Protein AF-A8XVR7-F1 (afdb_monomer_lite)

Sequence (168 aa):
MAPLEDGVVLNTKSLCDSISREMKARKITQKVFAKKVANLSHYYLPRILRAPMPWENVSSLGRMTYIRLHNWIQLPEKERMEIVNCVLPKKKASMRLSKPKRRTMKFTEVQKKALNAIFEVTEKPPRETMQMISEHLQLEFKTVLNYFNRNRQRQLDLQRQQIQTENQ

Organism: Caenorhabditis briggsae (NCBI:txid6238)

pLDDT: mean 79.7, std 15.28, range [39.78, 93.31]

Structure (mmCIF, N/CA/C/O backbone):
data_AF-A8XVR7-F1
#
_entry.id   AF-A8XVR7-F1
#
loop_
_atom_site.group_PDB
_atom_site.id
_atom_site.type_symbol
_atom_site.label_atom_id
_atom_site.label_alt_id
_atom_site.label_comp_id
_atom_site.label_asym_id
_atom_site.label_entity_id
_atom_site.label_seq_id
_atom_site.pdbx_PDB_ins_code
_atom_site.Cartn_x
_atom_site.Cartn_y
_atom_site.Cartn_z
_atom_site.occupancy
_atom_site.B_iso_or_equiv
_atom_site.auth_seq_id
_atom_site.auth_comp_id
_atom_site.auth_asym_id
_atom_site.auth_atom_id
_atom_site.pdbx_PDB_model_num
ATOM 1 N N . MET A 1 1 ? -2.870 -17.862 17.891 1.00 42.59 1 MET A N 1
ATOM 2 C CA . MET A 1 1 ? -3.709 -17.133 16.912 1.00 42.59 1 MET A CA 1
ATOM 3 C C . MET A 1 1 ? -4.431 -18.192 16.108 1.00 42.59 1 MET A C 1
ATOM 5 O O . MET A 1 1 ? -3.755 -18.914 15.386 1.00 42.59 1 MET A O 1
ATOM 9 N N . ALA A 1 2 ? -5.735 -18.356 16.324 1.00 43.00 2 ALA A N 1
ATOM 10 C CA . ALA A 1 2 ? -6.532 -19.328 15.583 1.00 43.00 2 ALA A CA 1
ATOM 11 C C . ALA A 1 2 ? -6.527 -18.967 14.082 1.00 43.00 2 ALA A C 1
ATOM 13 O O . ALA A 1 2 ? -6.633 -17.775 13.759 1.00 43.00 2 ALA A O 1
ATOM 14 N N . PRO A 1 3 ? -6.347 -19.938 13.171 1.00 48.25 3 PRO A N 1
ATOM 15 C CA . PRO A 1 3 ? -6.635 -19.731 11.760 1.00 48.25 3 PRO A CA 1
ATOM 16 C C . PRO A 1 3 ? -8.123 -19.398 11.624 1.00 48.25 3 PRO A C 1
ATOM 18 O O . PRO A 1 3 ? -8.954 -20.023 12.275 1.00 48.25 3 PRO A O 1
ATOM 21 N N . LEU A 1 4 ? -8.451 -18.386 10.822 1.00 53.62 4 LEU A N 1
ATOM 22 C CA . LEU A 1 4 ? -9.835 -18.173 10.402 1.00 53.62 4 LEU A CA 1
ATOM 23 C C . LEU A 1 4 ? -10.268 -19.417 9.618 1.00 53.62 4 LEU A C 1
ATOM 25 O O . LEU A 1 4 ? -9.499 -19.868 8.770 1.00 53.62 4 LEU A O 1
ATOM 29 N N . GLU A 1 5 ? -11.446 -19.961 9.925 1.00 47.75 5 GLU A N 1
ATOM 30 C CA . GLU A 1 5 ? -12.007 -21.112 9.215 1.00 47.75 5 GLU A CA 1
ATOM 31 C C . GLU A 1 5 ? -12.026 -20.860 7.700 1.00 47.75 5 GLU A C 1
ATOM 33 O O . GLU A 1 5 ? -12.339 -19.753 7.237 1.00 47.75 5 GLU A O 1
ATOM 38 N N . ASP A 1 6 ? -11.652 -21.890 6.938 1.00 47.31 6 ASP A N 1
ATOM 39 C CA . ASP A 1 6 ? -11.625 -21.905 5.476 1.00 47.31 6 ASP A CA 1
ATOM 40 C C . ASP A 1 6 ? -13.046 -21.690 4.925 1.00 47.31 6 ASP A C 1
ATOM 42 O O . ASP A 1 6 ? -13.795 -22.627 4.674 1.00 47.31 6 ASP A O 1
ATOM 46 N N . GLY A 1 7 ? -13.453 -20.427 4.786 1.00 52.12 7 GLY A N 1
ATOM 47 C CA . GLY A 1 7 ? -14.798 -20.068 4.326 1.00 52.12 7 GLY A CA 1
ATOM 48 C C . GLY A 1 7 ? -15.237 -18.633 4.615 1.00 52.12 7 GLY A C 1
ATOM 49 O O . GLY A 1 7 ? -16.230 -18.178 4.050 1.00 52.12 7 GLY A O 1
ATOM 50 N N . VAL A 1 8 ? -14.509 -17.875 5.445 1.00 57.66 8 VAL A N 1
ATOM 51 C CA . VAL A 1 8 ? -14.897 -16.489 5.755 1.00 57.66 8 VAL A CA 1
ATOM 52 C C . VAL A 1 8 ? -14.673 -15.576 4.543 1.00 57.66 8 VAL A C 1
ATOM 54 O O . VAL A 1 8 ? -13.563 -15.109 4.270 1.00 57.66 8 VAL A O 1
ATOM 57 N N . VAL A 1 9 ? -15.759 -15.278 3.826 1.00 65.56 9 VAL A N 1
ATOM 58 C CA . VAL A 1 9 ? -15.823 -14.181 2.855 1.00 65.56 9 VAL A CA 1
ATOM 59 C C . VAL A 1 9 ? -15.782 -12.870 3.631 1.00 65.56 9 VAL A C 1
ATOM 61 O O . VAL A 1 9 ? -16.778 -12.391 4.170 1.00 65.56 9 VAL A O 1
ATOM 64 N N . LEU A 1 10 ? -14.593 -12.283 3.727 1.00 77.62 10 LEU A N 1
ATOM 65 C CA . LEU A 1 10 ? -14.414 -11.015 4.413 1.00 77.62 10 LEU A CA 1
ATOM 66 C C . LEU A 1 10 ? -14.865 -9.860 3.509 1.00 77.62 10 LEU A C 1
ATOM 68 O O . LEU A 1 10 ? -14.273 -9.615 2.458 1.00 77.62 10 LEU A O 1
ATOM 72 N N . ASN A 1 11 ? -15.844 -9.071 3.949 1.00 85.31 11 ASN A N 1
ATOM 73 C CA . ASN A 1 11 ? -16.155 -7.813 3.275 1.00 85.31 11 ASN A CA 1
ATOM 74 C C . ASN A 1 11 ? -15.074 -6.767 3.604 1.00 85.31 11 ASN A C 1
ATOM 76 O O . ASN A 1 11 ? -15.096 -6.105 4.644 1.00 85.31 11 ASN A O 1
ATOM 80 N N . THR A 1 12 ? -14.088 -6.633 2.713 1.00 86.44 12 THR A N 1
ATOM 81 C CA . THR A 1 12 ? -12.935 -5.743 2.918 1.00 86.44 12 THR A CA 1
ATOM 82 C C . THR A 1 12 ? -13.336 -4.273 3.023 1.00 86.44 12 THR A C 1
ATOM 84 O O . THR A 1 12 ? -12.676 -3.529 3.749 1.00 86.44 12 THR A O 1
ATOM 87 N N . LYS A 1 13 ? -14.427 -3.855 2.367 1.00 86.31 13 LYS A N 1
ATOM 88 C CA . LYS A 1 13 ? -14.942 -2.481 2.432 1.00 86.31 13 LYS A CA 1
ATOM 89 C C . LYS A 1 13 ? -15.544 -2.173 3.801 1.00 86.31 13 LYS A C 1
ATOM 91 O O . LYS A 1 13 ? -15.072 -1.252 4.464 1.00 86.31 13 LYS A O 1
ATOM 96 N N . SER A 1 14 ? -16.488 -2.992 4.272 1.00 88.25 14 SER A N 1
ATOM 97 C CA . SER A 1 14 ? -17.117 -2.769 5.584 1.00 88.25 14 SER A CA 1
ATOM 98 C C . SER A 1 14 ? -16.109 -2.871 6.735 1.00 88.25 14 SER A C 1
ATOM 100 O O . SER A 1 14 ? -16.205 -2.125 7.717 1.00 88.25 14 SER A O 1
ATOM 102 N N . LEU A 1 15 ? -15.095 -3.736 6.593 1.00 90.44 15 LEU A N 1
ATOM 103 C CA . LEU A 1 15 ? -13.988 -3.817 7.538 1.00 90.44 15 LEU A CA 1
ATOM 104 C C . LEU A 1 15 ? -13.186 -2.514 7.557 1.00 90.44 15 LEU A C 1
ATOM 106 O O . LEU A 1 15 ? -12.966 -1.954 8.628 1.00 90.44 15 LEU A O 1
ATOM 110 N N . CYS A 1 16 ? -12.748 -2.014 6.399 1.00 91.19 16 CYS A N 1
ATOM 111 C CA . CYS A 1 16 ? -11.967 -0.779 6.325 1.00 91.19 16 CYS A CA 1
ATOM 112 C C . CYS A 1 16 ? -12.734 0.440 6.856 1.00 91.19 16 CYS A C 1
ATOM 114 O O . CYS A 1 16 ? -12.138 1.270 7.551 1.00 91.19 16 CYS A O 1
ATOM 116 N N . ASP A 1 17 ? -14.042 0.513 6.617 1.00 90.06 17 ASP A N 1
ATOM 117 C CA . ASP A 1 17 ? -14.901 1.570 7.157 1.00 90.06 17 ASP A CA 1
ATOM 118 C C . ASP A 1 17 ? -15.016 1.476 8.684 1.00 90.06 17 ASP A C 1
ATOM 120 O O . ASP A 1 17 ? -14.881 2.474 9.397 1.00 90.06 17 ASP A O 1
ATOM 124 N N . SER A 1 18 ? -15.189 0.264 9.215 1.00 91.50 18 SER A N 1
ATOM 125 C CA . SER A 1 18 ? -15.262 0.018 10.660 1.00 91.50 18 SER A CA 1
ATOM 126 C C . SER A 1 18 ? -13.945 0.337 11.365 1.00 91.50 18 SER A C 1
ATOM 128 O O . SER A 1 18 ? -13.948 1.042 12.369 1.00 91.50 18 SER A O 1
ATOM 130 N N . ILE A 1 19 ? -12.810 -0.063 10.786 1.00 93.06 19 ILE A N 1
ATOM 131 C CA . ILE A 1 19 ? -11.475 0.306 11.279 1.00 93.06 19 ILE A CA 1
ATOM 132 C C . ILE A 1 19 ? -11.295 1.827 11.275 1.00 93.06 19 ILE A C 1
ATOM 134 O O . ILE A 1 19 ? -10.806 2.396 12.250 1.00 93.06 19 ILE A O 1
ATOM 138 N N . SER A 1 20 ? -11.720 2.501 10.205 1.00 92.12 20 SER A N 1
ATOM 139 C CA . SER A 1 20 ? -11.614 3.959 10.095 1.00 92.12 20 SER A CA 1
ATOM 140 C C . SER A 1 20 ? -12.454 4.681 11.152 1.00 92.12 20 SER A C 1
ATOM 142 O O . SER A 1 20 ? -11.989 5.666 11.729 1.00 92.12 20 SER A O 1
ATOM 144 N N . ARG A 1 21 ? -13.667 4.190 11.441 1.00 92.12 21 ARG A N 1
ATOM 145 C CA . ARG A 1 21 ? -14.518 4.713 12.522 1.00 92.12 21 ARG A CA 1
ATOM 146 C C . ARG A 1 21 ? -13.894 4.479 13.893 1.00 92.12 21 ARG A C 1
ATOM 148 O O . ARG A 1 21 ? -13.792 5.428 14.666 1.00 92.12 21 ARG A O 1
ATOM 155 N N . GLU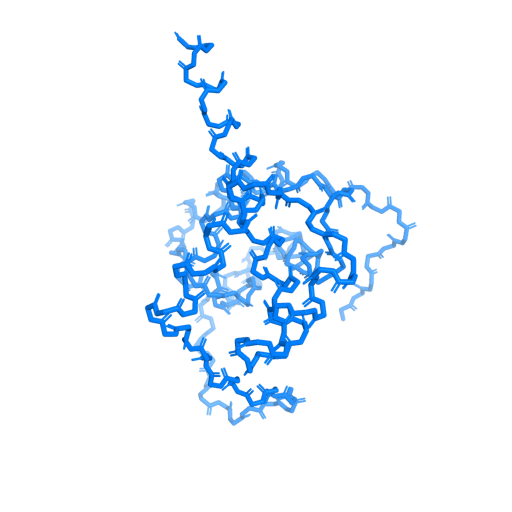 A 1 22 ? -13.403 3.272 14.159 1.00 92.00 22 GLU A N 1
ATOM 156 C CA . GLU A 1 22 ? -12.779 2.927 15.439 1.00 92.00 22 GLU A CA 1
ATOM 157 C C . GLU A 1 22 ? -11.546 3.795 15.720 1.00 92.00 22 GLU A C 1
ATOM 159 O O . GLU A 1 22 ? -11.375 4.334 16.814 1.00 92.00 22 GLU A O 1
ATOM 164 N N . MET A 1 23 ? -10.700 3.988 14.704 1.00 92.62 23 MET A N 1
ATOM 165 C CA . MET A 1 23 ? -9.521 4.843 14.810 1.00 92.62 23 MET A CA 1
ATOM 166 C C . MET A 1 23 ? -9.892 6.293 15.122 1.00 92.62 23 MET A C 1
ATOM 168 O O . MET A 1 23 ? -9.231 6.917 15.952 1.00 92.62 23 MET A O 1
ATOM 172 N N . LYS A 1 24 ? -10.945 6.829 14.489 1.00 91.56 24 LYS A N 1
ATOM 173 C CA . LYS A 1 24 ? -11.441 8.186 14.764 1.00 91.56 24 LYS A CA 1
ATOM 174 C C . LYS A 1 24 ? -11.989 8.303 16.186 1.00 91.56 24 LYS A C 1
ATOM 176 O O . LYS A 1 24 ? -11.571 9.204 16.907 1.00 91.56 24 LYS A O 1
ATOM 181 N N . ALA A 1 25 ? -12.854 7.376 16.600 1.00 91.12 25 ALA A N 1
ATOM 182 C CA . ALA A 1 25 ? -13.467 7.372 17.929 1.00 91.12 25 ALA A CA 1
ATOM 183 C C . ALA A 1 25 ? -12.414 7.352 19.049 1.00 91.12 25 ALA A C 1
ATOM 185 O O . ALA A 1 25 ? -12.527 8.066 20.041 1.00 91.12 25 ALA A O 1
ATOM 186 N N . ARG A 1 26 ? -11.336 6.588 18.847 1.00 88.69 26 ARG A N 1
ATOM 187 C CA . ARG A 1 26 ? -10.266 6.390 19.836 1.00 88.69 26 ARG A CA 1
ATOM 188 C C . ARG A 1 26 ? -9.060 7.306 19.647 1.00 88.69 26 ARG A C 1
ATOM 190 O O . ARG A 1 26 ? -8.048 7.127 20.320 1.00 88.69 26 ARG A O 1
ATOM 197 N N . LYS A 1 27 ? -9.140 8.262 18.713 1.00 90.88 27 LYS A N 1
ATOM 198 C CA . LYS A 1 27 ? -8.052 9.192 18.360 1.00 90.88 27 LYS A CA 1
ATOM 199 C C . LYS A 1 27 ? -6.732 8.473 18.019 1.00 90.88 27 LYS A C 1
ATOM 201 O O . LYS A 1 27 ? -5.639 8.976 18.278 1.00 90.88 27 LYS A O 1
ATOM 206 N N . ILE A 1 28 ? -6.821 7.290 17.409 1.00 90.94 28 ILE A N 1
ATOM 207 C CA . ILE A 1 28 ? -5.661 6.490 17.013 1.00 90.94 28 ILE A CA 1
ATOM 208 C C . ILE A 1 28 ? -5.127 7.019 15.685 1.00 90.94 28 ILE A C 1
ATOM 210 O O . ILE A 1 28 ? -5.795 6.977 14.650 1.00 90.94 28 ILE A O 1
ATOM 214 N N . THR A 1 29 ? -3.875 7.470 15.681 1.00 90.06 29 THR A N 1
ATOM 215 C CA . THR A 1 29 ? -3.245 7.944 14.445 1.00 90.06 29 THR A CA 1
ATOM 216 C C . THR A 1 29 ? -2.962 6.793 13.476 1.00 90.06 29 THR A C 1
ATOM 218 O O . THR A 1 29 ? -2.549 5.697 13.871 1.00 90.06 29 THR A O 1
ATOM 221 N N . GLN A 1 30 ? -3.079 7.062 12.172 1.00 89.00 30 GLN A N 1
ATOM 222 C CA . GLN A 1 30 ? -2.749 6.096 11.113 1.00 89.00 30 GLN A CA 1
ATOM 223 C C . GLN A 1 30 ? -1.323 5.551 11.235 1.00 89.00 30 GLN A C 1
ATOM 225 O O . GLN A 1 30 ? -1.080 4.376 10.973 1.00 89.00 30 GLN A O 1
ATOM 230 N N . LYS A 1 31 ? -0.375 6.377 11.688 1.00 86.56 31 LYS A N 1
ATOM 231 C CA . LYS A 1 31 ? 1.020 5.974 11.895 1.00 86.56 31 LYS A CA 1
ATOM 232 C C . LYS A 1 31 ? 1.164 4.925 12.997 1.00 86.56 31 LYS A C 1
ATOM 234 O O . LYS A 1 31 ? 1.923 3.971 12.816 1.00 86.56 31 LYS A O 1
ATOM 239 N N . VAL A 1 32 ? 0.471 5.105 14.121 1.00 88.75 32 VAL A N 1
ATOM 240 C CA . VAL A 1 32 ? 0.489 4.146 15.236 1.00 88.75 32 VAL A CA 1
ATOM 241 C C . VAL A 1 32 ? -0.208 2.861 14.809 1.00 88.75 32 VAL A C 1
ATOM 243 O O . VAL A 1 32 ? 0.391 1.789 14.891 1.00 88.75 32 VAL A O 1
ATOM 246 N N . PHE A 1 33 ? -1.409 2.976 14.246 1.00 90.38 33 PHE A N 1
ATOM 247 C CA . PHE A 1 33 ? -2.201 1.828 13.821 1.00 90.38 33 PHE A CA 1
ATOM 248 C C . PHE A 1 33 ? -1.494 0.979 12.752 1.00 90.38 33 PHE A C 1
ATOM 250 O O . PHE A 1 33 ? -1.404 -0.245 12.875 1.00 90.38 33 PHE A O 1
ATOM 257 N N . ALA A 1 34 ? -0.894 1.623 11.742 1.00 88.69 34 ALA A N 1
ATOM 258 C CA . ALA A 1 34 ? -0.149 0.937 10.688 1.00 88.69 34 ALA A CA 1
ATOM 259 C C . ALA A 1 34 ? 0.997 0.098 11.257 1.00 88.69 34 ALA A C 1
ATOM 261 O O . ALA A 1 34 ? 1.199 -1.036 10.832 1.00 88.69 34 ALA A O 1
ATOM 262 N N . LYS A 1 35 ? 1.735 0.634 12.233 1.00 86.31 35 LYS A N 1
ATOM 263 C CA . LYS A 1 35 ? 2.892 -0.049 12.820 1.00 86.31 35 LYS A CA 1
ATOM 264 C C . LYS A 1 35 ? 2.494 -1.142 13.807 1.00 86.31 35 LYS A C 1
ATOM 266 O O . LYS A 1 35 ? 3.097 -2.208 13.783 1.00 86.31 35 LYS A O 1
ATOM 271 N N . LYS A 1 36 ? 1.532 -0.858 14.687 1.00 84.50 36 LYS A N 1
ATOM 272 C CA . LYS A 1 36 ? 1.203 -1.709 15.839 1.00 84.50 36 LYS A CA 1
ATOM 273 C C . LYS A 1 36 ? 0.224 -2.826 15.498 1.00 84.50 36 LYS A C 1
ATOM 275 O O . LYS A 1 36 ? 0.378 -3.923 16.014 1.00 84.50 36 LYS A O 1
ATOM 280 N N . VAL A 1 37 ? -0.727 -2.565 14.600 1.00 86.00 37 VAL A N 1
ATOM 281 C CA . VAL A 1 37 ? -1.818 -3.499 14.284 1.00 86.00 37 VAL A CA 1
ATOM 282 C C . VAL A 1 37 ? -1.624 -4.120 12.903 1.00 86.00 37 VAL A C 1
ATOM 284 O O . VAL A 1 37 ? -1.463 -5.331 12.763 1.00 86.00 37 VAL A O 1
ATOM 287 N N . ALA A 1 38 ? -1.569 -3.289 11.859 1.00 84.44 38 ALA A N 1
ATOM 288 C CA . ALA A 1 38 ? -1.507 -3.790 10.484 1.00 84.44 38 ALA A CA 1
ATOM 289 C C . ALA A 1 38 ? -0.116 -4.347 10.109 1.00 84.44 38 ALA A C 1
ATOM 291 O O . ALA A 1 38 ? 0.010 -5.173 9.197 1.00 84.44 38 ALA A O 1
ATOM 292 N N . ASN A 1 39 ? 0.928 -3.917 10.831 1.00 83.62 39 ASN A N 1
ATOM 293 C CA . ASN A 1 39 ? 2.340 -4.159 10.530 1.00 83.62 39 ASN A CA 1
ATOM 294 C C . ASN A 1 39 ? 2.677 -3.784 9.072 1.00 83.62 39 ASN A C 1
ATOM 296 O O . ASN A 1 39 ? 3.170 -4.583 8.273 1.00 83.62 39 ASN A O 1
ATOM 300 N N . LEU A 1 40 ? 2.353 -2.536 8.741 1.00 82.94 40 LEU A N 1
ATOM 301 C CA . LEU A 1 40 ? 2.535 -1.893 7.450 1.00 82.94 40 LEU A CA 1
ATOM 302 C C . LEU A 1 40 ? 3.376 -0.623 7.585 1.00 82.94 40 LEU A C 1
ATOM 304 O O . LEU A 1 40 ? 3.504 -0.026 8.656 1.00 82.94 40 LEU A O 1
ATOM 308 N N . SER A 1 41 ? 3.888 -0.151 6.449 1.00 80.44 41 SER A N 1
ATOM 309 C CA . SER A 1 41 ? 4.341 1.234 6.357 1.00 80.44 41 SER A CA 1
ATOM 310 C C . SER A 1 41 ? 3.147 2.176 6.517 1.00 80.44 41 SER A C 1
ATOM 312 O O . SER A 1 41 ? 2.096 1.958 5.913 1.00 80.44 41 SER A O 1
ATOM 314 N N . HIS A 1 42 ? 3.325 3.252 7.282 1.00 77.69 42 HIS A N 1
ATOM 315 C CA . HIS A 1 42 ? 2.291 4.268 7.493 1.00 77.69 42 HIS A CA 1
ATOM 316 C C . HIS A 1 42 ? 1.780 4.921 6.197 1.00 77.69 42 HIS A C 1
ATOM 318 O O . HIS A 1 42 ? 0.663 5.414 6.191 1.00 77.69 42 HIS A O 1
ATOM 324 N N . TYR A 1 43 ? 2.541 4.865 5.098 1.00 79.56 43 TYR A N 1
ATOM 325 C CA . TYR A 1 43 ? 2.096 5.327 3.776 1.00 79.56 43 TYR A CA 1
ATOM 326 C C . TYR A 1 43 ? 1.120 4.371 3.077 1.00 79.56 43 TYR A C 1
ATOM 328 O O . TYR A 1 43 ? 0.397 4.776 2.175 1.00 79.56 43 TYR A O 1
ATOM 336 N N . TYR A 1 44 ? 1.117 3.088 3.447 1.00 83.00 44 TYR A N 1
ATOM 337 C CA . TYR A 1 44 ? 0.338 2.068 2.744 1.00 83.00 44 TYR A CA 1
ATOM 338 C C . TYR A 1 44 ? -1.052 1.863 3.355 1.00 83.00 44 TYR A C 1
ATOM 340 O O . TYR A 1 44 ? -2.011 1.616 2.628 1.00 83.00 44 TYR A O 1
ATOM 348 N N . LEU A 1 45 ? -1.181 2.033 4.675 1.00 86.50 45 LEU A N 1
ATOM 349 C CA . LEU A 1 45 ? -2.464 1.921 5.372 1.00 86.50 45 LEU A CA 1
ATOM 350 C C . LEU A 1 45 ? -3.552 2.865 4.807 1.00 86.50 45 LEU A C 1
ATOM 352 O O . LEU A 1 45 ? -4.645 2.372 4.545 1.00 86.50 45 LEU A O 1
ATOM 356 N N . PRO A 1 46 ? -3.299 4.164 4.545 1.00 85.00 46 PRO A N 1
ATOM 357 C CA . PRO A 1 46 ? -4.331 5.070 4.035 1.00 85.00 46 PRO A CA 1
ATOM 358 C C . PRO A 1 46 ? -4.836 4.647 2.653 1.00 85.00 46 PRO A C 1
ATOM 360 O O . PRO A 1 46 ? -6.024 4.755 2.369 1.00 85.00 46 PRO A O 1
ATOM 363 N N . ARG A 1 47 ? -3.944 4.104 1.810 1.00 85.62 47 ARG A N 1
ATOM 364 C CA . ARG A 1 47 ? -4.306 3.575 0.489 1.00 85.62 47 ARG A CA 1
ATOM 365 C C . ARG A 1 47 ? -5.252 2.382 0.612 1.00 85.62 47 ARG A C 1
ATOM 367 O O . ARG A 1 47 ? -6.245 2.336 -0.103 1.00 85.62 47 ARG A O 1
ATOM 374 N N . ILE A 1 48 ? -4.955 1.452 1.520 1.00 87.94 48 ILE A N 1
ATOM 375 C CA . ILE A 1 48 ? -5.799 0.273 1.763 1.00 87.94 48 ILE A CA 1
ATOM 376 C C . ILE A 1 48 ? -7.163 0.671 2.328 1.00 87.94 48 ILE A C 1
ATOM 378 O O . ILE A 1 48 ? -8.1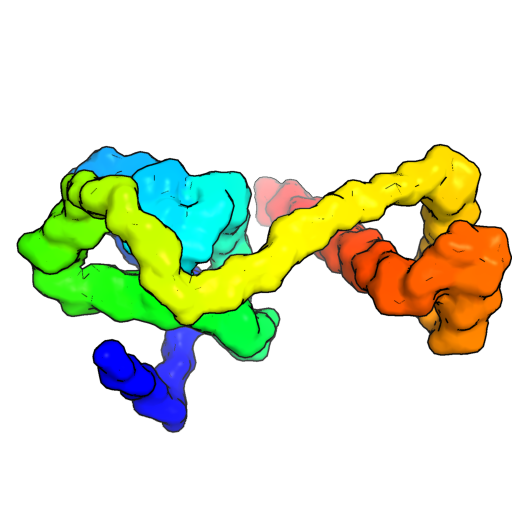67 0.116 1.902 1.00 87.94 48 ILE A O 1
ATOM 382 N N . LEU A 1 49 ? -7.201 1.618 3.272 1.00 86.56 49 LEU A N 1
ATOM 383 C CA . LEU A 1 49 ? -8.452 2.043 3.902 1.00 86.56 49 LEU A CA 1
ATOM 384 C C . LEU A 1 49 ? -9.346 2.848 2.947 1.00 86.56 49 LEU A C 1
ATOM 386 O O . LEU A 1 49 ? -10.558 2.701 3.007 1.00 86.56 49 LEU A O 1
ATOM 390 N N . ARG A 1 50 ? -8.768 3.671 2.057 1.00 84.62 50 ARG A N 1
ATOM 391 C CA . ARG A 1 50 ? -9.534 4.479 1.089 1.00 84.62 50 ARG A CA 1
ATOM 392 C C . ARG A 1 50 ? -10.083 3.652 -0.073 1.00 84.62 50 ARG A C 1
ATOM 394 O O . ARG A 1 50 ? -11.178 3.916 -0.547 1.00 84.62 50 ARG A O 1
ATOM 401 N N . ALA A 1 51 ? -9.295 2.700 -0.564 1.00 82.19 51 ALA A N 1
ATOM 402 C CA . ALA A 1 51 ? -9.644 1.879 -1.717 1.00 82.19 51 ALA A CA 1
ATOM 403 C C . ALA A 1 51 ? -9.309 0.408 -1.427 1.00 82.19 51 ALA A C 1
ATOM 405 O O . ALA A 1 51 ? -8.297 -0.107 -1.920 1.00 82.19 51 ALA A O 1
ATOM 406 N N . PRO A 1 52 ? -10.112 -0.267 -0.585 1.00 85.56 52 PRO A N 1
ATOM 407 C CA . PRO A 1 52 ? -9.875 -1.660 -0.257 1.00 85.56 52 PRO A CA 1
ATOM 408 C C . PRO A 1 52 ? -10.106 -2.547 -1.480 1.00 85.56 52 PRO A C 1
ATOM 410 O O . PRO A 1 52 ? -11.119 -2.442 -2.167 1.00 85.56 52 PRO A O 1
ATOM 413 N N . MET A 1 53 ? -9.162 -3.450 -1.740 1.00 82.25 53 MET A N 1
ATOM 414 C CA . MET A 1 53 ? -9.322 -4.476 -2.768 1.00 82.25 53 MET A CA 1
ATOM 415 C C . MET A 1 53 ? -10.381 -5.494 -2.310 1.00 82.25 53 MET A C 1
ATOM 417 O O . MET A 1 53 ? -10.321 -5.920 -1.150 1.00 82.25 53 MET A O 1
ATOM 421 N N . PRO A 1 54 ? -11.327 -5.915 -3.172 1.00 82.00 54 PRO A N 1
ATOM 422 C CA . PRO A 1 54 ? -12.264 -6.994 -2.852 1.00 82.00 54 PRO A CA 1
ATOM 423 C C . PRO A 1 54 ? -11.508 -8.267 -2.477 1.00 82.00 54 PRO A C 1
ATOM 425 O O . PRO A 1 54 ? -10.518 -8.585 -3.136 1.00 82.00 54 PRO A O 1
ATOM 428 N N . TRP A 1 55 ? -11.962 -8.981 -1.441 1.00 82.44 55 TRP A N 1
ATOM 429 C CA . TRP A 1 55 ? -11.275 -10.145 -0.853 1.00 82.44 55 TRP A CA 1
ATOM 430 C C . TRP A 1 55 ? -10.817 -11.193 -1.877 1.00 82.44 55 TRP A C 1
ATOM 432 O O . TRP A 1 55 ? -9.694 -11.703 -1.798 1.00 82.44 55 TRP A O 1
ATOM 442 N N . GLU A 1 56 ? -11.656 -11.447 -2.877 1.00 80.12 56 GLU A N 1
ATOM 443 C CA . GLU A 1 56 ? -11.409 -12.371 -3.988 1.00 80.12 56 GLU A CA 1
ATOM 444 C C . GLU A 1 56 ? -10.149 -11.998 -4.780 1.00 80.12 56 GLU A C 1
ATOM 446 O O . GLU A 1 56 ? -9.333 -12.859 -5.105 1.00 80.12 56 GLU A O 1
ATOM 451 N N . ASN A 1 57 ? -9.919 -10.697 -4.969 1.00 80.94 57 ASN A N 1
ATOM 452 C CA . ASN A 1 57 ? -8.811 -10.141 -5.745 1.00 80.94 57 ASN A CA 1
ATOM 453 C C . ASN A 1 57 ? -7.589 -9.778 -4.883 1.00 80.94 57 ASN A C 1
ATOM 455 O O . ASN A 1 57 ? -6.605 -9.222 -5.384 1.00 80.94 57 ASN A O 1
ATOM 459 N N . VAL A 1 58 ? -7.623 -10.060 -3.576 1.00 82.50 58 VAL A N 1
ATOM 460 C CA . VAL A 1 58 ? -6.477 -9.828 -2.693 1.00 82.50 58 VAL A CA 1
ATOM 461 C C . VAL A 1 58 ? -5.486 -10.985 -2.817 1.00 82.50 58 VAL A C 1
ATOM 463 O O . VAL A 1 58 ? -5.813 -12.138 -2.550 1.00 82.50 58 VAL A O 1
ATOM 466 N N . SER A 1 59 ? -4.228 -10.669 -3.142 1.00 80.25 59 SER A N 1
ATOM 467 C CA . SER A 1 59 ? -3.129 -11.649 -3.098 1.00 80.25 59 SER A CA 1
ATOM 468 C C . SER A 1 59 ? -2.994 -12.309 -1.717 1.00 80.25 59 SER A C 1
ATOM 470 O O . SER A 1 59 ? -3.248 -11.667 -0.697 1.00 80.25 59 SER A O 1
ATOM 472 N N . SER A 1 60 ? -2.485 -13.543 -1.642 1.00 73.94 60 SER A N 1
ATOM 473 C CA . SER A 1 60 ? -2.295 -14.261 -0.367 1.00 73.94 60 SER A CA 1
ATOM 474 C C . SER A 1 60 ? -1.485 -13.461 0.667 1.00 73.94 60 SER A C 1
ATOM 476 O O . SER A 1 60 ? -1.785 -13.488 1.858 1.00 73.94 60 SER A O 1
ATOM 478 N N . LEU A 1 61 ? -0.500 -12.672 0.216 1.00 69.81 61 LEU A N 1
ATOM 479 C CA . LEU A 1 61 ? 0.267 -11.773 1.085 1.00 69.81 61 LEU A CA 1
ATOM 480 C C . LEU A 1 61 ? -0.566 -10.578 1.582 1.00 69.81 61 LEU A C 1
ATOM 482 O O . LEU A 1 61 ? -0.419 -10.165 2.731 1.00 69.81 61 LEU A O 1
ATOM 486 N N . GLY A 1 62 ? -1.439 -10.028 0.736 1.00 79.38 62 GLY A N 1
ATOM 487 C CA . GLY A 1 62 ? -2.349 -8.939 1.098 1.00 79.38 62 GLY A CA 1
ATOM 488 C C . GLY A 1 62 ? -3.462 -9.379 2.052 1.00 79.38 62 GLY A C 1
ATOM 489 O O . GLY A 1 62 ? -3.848 -8.607 2.929 1.00 79.38 62 GLY A O 1
ATOM 490 N N . ARG A 1 63 ? -3.929 -10.633 1.953 1.00 84.50 63 ARG A N 1
ATOM 491 C CA . ARG A 1 63 ? -4.967 -11.189 2.841 1.00 84.50 63 ARG A CA 1
ATOM 492 C C . ARG A 1 63 ? -4.543 -11.124 4.303 1.00 84.50 63 ARG A C 1
ATOM 494 O O . ARG A 1 63 ? -5.332 -10.718 5.147 1.00 84.50 63 ARG A O 1
ATOM 501 N N . MET A 1 64 ? -3.266 -11.385 4.590 1.00 82.88 64 MET A N 1
ATOM 502 C CA . MET A 1 64 ? -2.693 -11.281 5.938 1.00 82.88 64 MET A CA 1
ATOM 503 C C . MET A 1 64 ? -2.926 -9.909 6.591 1.00 82.88 64 MET A C 1
ATOM 505 O O . MET A 1 64 ? -3.115 -9.824 7.803 1.00 82.88 64 MET A O 1
ATOM 509 N N . THR A 1 65 ? -2.917 -8.822 5.813 1.00 86.75 65 THR A N 1
ATOM 510 C CA . THR A 1 65 ? -3.225 -7.485 6.333 1.00 86.75 65 THR A CA 1
ATOM 511 C C . THR A 1 65 ? -4.673 -7.403 6.790 1.00 86.75 65 THR A C 1
ATOM 513 O O . THR A 1 65 ? -4.922 -7.024 7.929 1.00 86.75 65 THR A O 1
ATOM 516 N N . TYR A 1 66 ? -5.617 -7.783 5.933 1.00 88.31 66 TYR A N 1
ATOM 517 C CA . TYR A 1 66 ? -7.042 -7.742 6.252 1.00 88.31 66 TYR A CA 1
ATOM 518 C C . TYR A 1 66 ? -7.410 -8.683 7.403 1.00 88.31 66 TYR A C 1
ATOM 520 O O . TYR A 1 66 ? -8.188 -8.296 8.266 1.00 88.31 66 TYR A O 1
ATOM 528 N N . ILE A 1 67 ? -6.775 -9.853 7.493 1.00 86.56 67 ILE A N 1
ATOM 529 C CA . ILE A 1 67 ? -6.928 -10.778 8.625 1.00 86.56 67 ILE A CA 1
ATOM 530 C C . ILE A 1 67 ? -6.512 -10.109 9.939 1.00 86.56 67 ILE A C 1
ATOM 532 O O . ILE A 1 67 ? -7.229 -10.193 10.928 1.00 86.56 67 ILE A O 1
ATOM 536 N N . ARG A 1 68 ? -5.381 -9.391 9.968 1.00 87.62 68 ARG A N 1
ATOM 537 C CA . ARG A 1 68 ? -4.962 -8.654 11.176 1.00 87.62 68 ARG A CA 1
ATOM 538 C C . ARG A 1 68 ? -5.949 -7.560 11.558 1.00 87.62 68 ARG A C 1
ATOM 540 O O . ARG A 1 68 ? -6.212 -7.386 12.742 1.00 87.62 68 ARG A O 1
ATOM 547 N N . LEU A 1 69 ? -6.469 -6.830 10.571 1.00 90.81 69 LEU A N 1
ATOM 548 C CA . LEU A 1 69 ? -7.483 -5.800 10.798 1.00 90.81 69 LEU A CA 1
ATOM 549 C C . LEU A 1 69 ? -8.762 -6.410 11.379 1.00 90.81 69 LEU A C 1
ATOM 551 O O . LEU A 1 69 ? -9.263 -5.917 12.385 1.00 90.81 69 LEU A O 1
ATOM 555 N N . HIS A 1 70 ? -9.240 -7.500 10.777 1.00 89.75 70 HIS A N 1
ATOM 556 C CA . HIS A 1 70 ? -10.412 -8.235 11.234 1.00 89.75 70 HIS A CA 1
ATOM 557 C C . HIS A 1 70 ? -10.218 -8.745 12.662 1.00 89.75 70 HIS A C 1
ATOM 559 O O . HIS A 1 70 ? -11.017 -8.453 13.539 1.00 89.75 70 HIS A O 1
ATOM 565 N N . ASN A 1 71 ? -9.107 -9.422 12.934 1.00 88.69 71 ASN A N 1
ATOM 566 C CA . ASN A 1 71 ? -8.853 -9.955 14.266 1.00 88.69 71 ASN A CA 1
ATOM 567 C C . ASN A 1 71 ? -8.763 -8.838 15.305 1.00 88.69 71 ASN A C 1
ATOM 569 O O . ASN A 1 71 ? -9.325 -8.977 16.379 1.00 88.69 71 ASN A O 1
ATOM 573 N N . TRP A 1 72 ? -8.106 -7.718 14.985 1.00 90.56 72 TRP A N 1
ATOM 574 C CA . TRP A 1 72 ? -7.991 -6.602 15.919 1.00 90.56 72 TRP A CA 1
ATOM 575 C C . TRP A 1 72 ? -9.340 -5.961 16.242 1.00 90.56 72 TRP A C 1
ATOM 577 O O . TRP A 1 72 ? -9.570 -5.659 17.405 1.00 90.56 72 TRP A O 1
ATOM 587 N N . ILE A 1 73 ? -10.233 -5.755 15.265 1.00 90.62 73 ILE A N 1
ATOM 588 C CA . ILE A 1 73 ? -11.530 -5.116 15.547 1.00 90.62 73 ILE A CA 1
ATOM 589 C C . ILE A 1 73 ? -12.443 -6.003 16.407 1.00 90.62 73 ILE A C 1
ATOM 591 O O . ILE A 1 73 ? -13.235 -5.460 17.169 1.00 90.62 73 ILE A O 1
ATOM 595 N N . GLN A 1 74 ? -12.279 -7.328 16.328 1.00 87.69 74 GLN A N 1
ATOM 596 C CA . GLN A 1 74 ? -13.016 -8.312 17.131 1.00 87.69 74 GLN A CA 1
ATOM 597 C C . GLN A 1 74 ? -12.508 -8.433 18.578 1.00 87.69 74 GLN A C 1
ATOM 599 O O . GLN A 1 74 ? -13.172 -9.048 19.407 1.00 87.69 74 GLN A O 1
ATOM 604 N N . LEU A 1 75 ? -11.335 -7.875 18.905 1.00 86.38 75 LEU A N 1
ATOM 605 C CA . LEU A 1 75 ? -10.815 -7.926 20.271 1.00 86.38 75 LEU A CA 1
ATOM 606 C C . LEU A 1 75 ? -11.625 -7.024 21.218 1.00 86.38 75 LEU A C 1
ATOM 608 O O . LEU A 1 75 ? -12.069 -5.940 20.813 1.00 86.38 75 LEU A O 1
ATOM 612 N N . PRO A 1 76 ? -11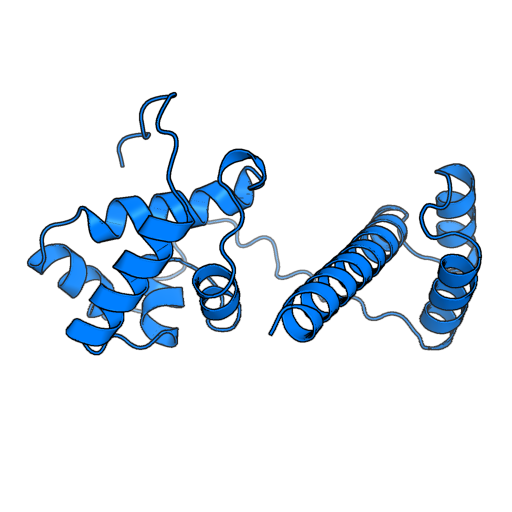.727 -7.395 22.509 1.00 89.25 76 PRO A N 1
ATOM 613 C CA . PRO A 1 76 ? -12.253 -6.511 23.539 1.00 89.25 76 PRO A CA 1
ATOM 614 C C . PRO A 1 76 ? -11.531 -5.163 23.542 1.00 89.25 76 PRO A C 1
ATOM 616 O O . PRO A 1 76 ? -10.331 -5.065 23.275 1.00 89.25 76 PRO A O 1
ATOM 619 N N . GLU A 1 77 ? -12.257 -4.099 23.878 1.00 87.69 77 GLU A N 1
ATOM 620 C CA . GLU A 1 77 ? -11.727 -2.732 23.892 1.00 87.69 77 GLU A CA 1
ATOM 621 C C . GLU A 1 77 ? -10.403 -2.599 24.655 1.00 87.69 77 GLU A C 1
ATOM 623 O O . GLU A 1 77 ? -9.462 -1.984 24.149 1.00 87.69 77 GLU A O 1
ATOM 628 N N . LYS A 1 78 ? -10.314 -3.223 25.833 1.00 85.31 78 LYS A N 1
ATOM 629 C CA . LYS A 1 78 ? -9.109 -3.208 26.663 1.00 85.31 78 LYS A CA 1
ATOM 630 C C . LYS A 1 78 ? -7.892 -3.744 25.901 1.00 85.31 78 LYS A C 1
ATOM 632 O O . LYS A 1 78 ? -6.878 -3.057 25.814 1.00 85.31 78 LYS A O 1
ATOM 637 N N . GLU A 1 79 ? -8.020 -4.907 25.267 1.00 85.88 79 GLU A N 1
ATOM 638 C CA . GLU A 1 79 ? -6.944 -5.536 24.492 1.00 85.88 79 GLU A CA 1
ATOM 639 C C . GLU A 1 79 ? -6.571 -4.719 23.247 1.00 85.88 79 GLU A C 1
ATOM 641 O O . GLU A 1 79 ? -5.391 -4.554 22.923 1.00 85.88 79 GLU A O 1
ATOM 646 N N . ARG A 1 80 ? -7.565 -4.134 22.562 1.00 88.00 80 ARG A N 1
ATOM 647 C CA . ARG A 1 80 ? -7.317 -3.244 21.416 1.00 88.00 80 ARG A CA 1
ATOM 648 C C . ARG A 1 80 ? -6.446 -2.060 21.813 1.00 88.00 80 ARG A C 1
ATOM 650 O O . ARG A 1 80 ? -5.481 -1.749 21.105 1.00 88.00 80 ARG A O 1
ATOM 657 N N . MET A 1 81 ? -6.775 -1.423 22.936 1.00 88.75 81 MET A N 1
ATOM 658 C CA . MET A 1 81 ? -6.034 -0.276 23.454 1.00 88.75 81 MET A CA 1
ATOM 659 C C . MET A 1 81 ? -4.664 -0.670 23.995 1.00 88.75 81 MET A C 1
ATOM 661 O O . MET A 1 81 ? -3.709 0.069 23.765 1.00 88.75 81 MET A O 1
ATOM 665 N N . GLU A 1 82 ? -4.522 -1.840 24.618 1.00 86.12 82 GLU A N 1
ATOM 666 C CA . GLU A 1 82 ? -3.218 -2.368 25.027 1.00 86.12 82 GLU A CA 1
ATOM 667 C C . GLU A 1 82 ? -2.278 -2.530 23.827 1.00 86.12 82 GLU A C 1
ATOM 669 O O . GLU A 1 82 ? -1.143 -2.067 23.883 1.00 86.12 82 GLU A O 1
ATOM 674 N N . ILE A 1 83 ? -2.739 -3.079 22.698 1.00 85.00 83 ILE A N 1
ATOM 675 C CA . ILE A 1 83 ? -1.909 -3.238 21.487 1.00 85.00 83 ILE A CA 1
ATOM 676 C C . ILE A 1 83 ? -1.462 -1.883 20.916 1.00 85.00 83 ILE A C 1
ATOM 678 O O . ILE A 1 83 ? -0.308 -1.717 20.504 1.00 85.00 83 ILE A O 1
ATOM 682 N N . VAL A 1 84 ? -2.373 -0.908 20.874 1.00 86.50 84 VAL A N 1
ATOM 683 C CA . VAL A 1 84 ? -2.113 0.434 20.328 1.00 86.50 84 VAL A CA 1
ATOM 684 C C . VAL A 1 84 ? -1.163 1.224 21.227 1.00 86.50 84 VAL A C 1
ATOM 686 O O . VAL A 1 84 ? -0.218 1.842 20.726 1.00 86.50 84 VAL A O 1
ATOM 689 N N . ASN A 1 85 ? -1.392 1.170 22.540 1.00 84.56 85 ASN A N 1
ATOM 690 C CA . ASN A 1 85 ? -0.636 1.904 23.550 1.00 84.56 85 ASN A CA 1
ATOM 691 C C . ASN A 1 85 ? 0.641 1.185 23.978 1.00 84.56 85 ASN A C 1
ATOM 693 O O . ASN A 1 85 ? 1.488 1.803 24.621 1.00 84.56 85 ASN A O 1
ATOM 697 N N . CYS A 1 86 ? 0.808 -0.093 23.619 1.00 76.31 86 CYS A N 1
ATOM 698 C CA . CYS A 1 86 ? 1.991 -0.862 23.964 1.00 76.31 86 CYS A CA 1
ATOM 699 C C . CYS A 1 86 ? 3.235 -0.118 23.477 1.00 76.31 86 CYS A C 1
ATOM 701 O O . CYS A 1 86 ? 3.559 -0.080 22.279 1.00 76.31 86 CYS A O 1
ATOM 703 N N . VAL A 1 87 ? 3.982 0.441 24.425 1.00 60.88 87 VAL A N 1
ATOM 704 C CA . VAL A 1 87 ? 5.365 0.833 24.214 1.00 60.88 87 VAL A CA 1
ATOM 705 C C . VAL A 1 87 ? 6.123 -0.475 24.126 1.00 60.88 87 VAL A C 1
ATOM 707 O O . VAL A 1 87 ? 6.566 -1.018 25.130 1.00 60.88 87 VAL A O 1
ATOM 710 N N . LEU A 1 88 ? 6.201 -1.035 22.915 1.00 51.28 88 LEU A N 1
ATOM 711 C CA . LEU A 1 88 ? 7.083 -2.164 22.666 1.00 51.28 88 LEU A CA 1
ATOM 712 C C . LEU A 1 88 ? 8.451 -1.737 23.212 1.00 51.28 88 LEU A C 1
ATOM 714 O O . LEU A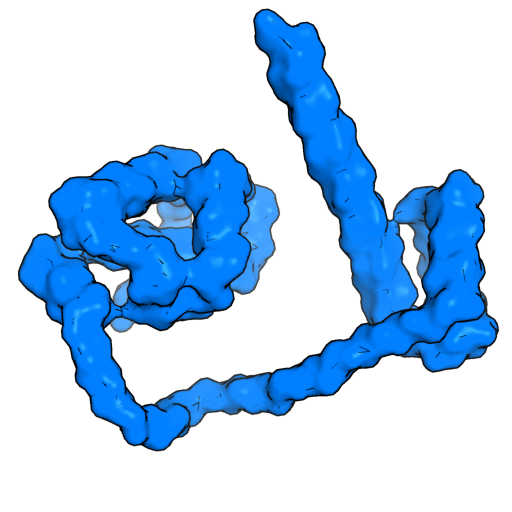 1 88 ? 9.002 -0.759 22.684 1.00 51.28 88 LEU A O 1
ATOM 718 N N . PRO A 1 89 ? 9.005 -2.411 24.241 1.00 47.00 89 PRO A N 1
ATOM 719 C CA . PRO A 1 89 ? 10.411 -2.232 24.544 1.00 47.00 89 PRO A CA 1
ATOM 720 C C . PRO A 1 89 ? 11.163 -2.454 23.233 1.00 47.00 89 PRO A C 1
ATOM 722 O O . PRO A 1 89 ? 10.699 -3.215 22.375 1.00 47.00 89 PRO A O 1
ATOM 725 N N . LYS A 1 90 ? 12.305 -1.791 23.043 1.00 47.12 90 LYS A N 1
ATOM 726 C CA . LYS A 1 90 ? 13.229 -2.089 21.938 1.00 47.12 90 LYS A CA 1
ATOM 727 C C . LYS A 1 90 ? 13.772 -3.523 22.113 1.00 47.12 90 LYS A C 1
ATOM 729 O O . LYS A 1 90 ? 14.960 -3.723 22.326 1.00 47.12 90 LYS A O 1
ATOM 734 N N . LYS A 1 91 ? 12.915 -4.546 22.111 1.00 39.78 91 LYS A N 1
ATOM 735 C CA . LYS A 1 91 ? 13.294 -5.946 22.180 1.00 39.78 91 LYS A CA 1
ATOM 736 C C . LYS A 1 91 ? 13.858 -6.290 20.816 1.00 39.78 91 LYS A C 1
ATOM 738 O O . LYS A 1 91 ? 13.186 -6.145 19.792 1.00 39.78 91 LYS A O 1
ATOM 743 N N . LYS A 1 92 ? 15.135 -6.676 20.857 1.00 40.56 92 LYS A N 1
ATOM 744 C CA . LYS A 1 92 ? 15.912 -7.282 19.779 1.00 40.56 92 LYS A CA 1
ATOM 745 C C . LYS A 1 92 ? 14.988 -8.155 18.938 1.00 40.56 92 LYS A C 1
ATOM 747 O O . LYS A 1 92 ? 14.247 -8.961 19.496 1.00 40.56 92 LYS A O 1
ATOM 752 N N . ALA A 1 93 ? 15.004 -7.908 17.631 1.00 41.66 93 ALA A N 1
ATOM 753 C CA . ALA A 1 93 ? 14.199 -8.576 16.624 1.00 41.66 93 ALA A CA 1
ATOM 754 C C . ALA A 1 93 ? 13.963 -10.052 16.980 1.00 41.66 93 ALA A C 1
ATOM 756 O O . ALA A 1 93 ? 14.850 -10.885 16.827 1.00 41.66 93 ALA A O 1
ATOM 757 N N . SER A 1 94 ? 12.763 -10.370 17.474 1.00 41.91 94 SER A N 1
ATOM 758 C CA . SER A 1 94 ? 12.295 -11.751 17.493 1.00 41.91 94 SER A CA 1
ATOM 759 C C . SER A 1 94 ? 12.388 -12.257 16.054 1.00 41.91 94 SER A C 1
ATOM 761 O O . SER A 1 94 ? 11.979 -11.528 15.145 1.00 41.91 94 SER A O 1
ATOM 763 N N . MET A 1 95 ? 13.006 -13.428 15.872 1.00 44.00 95 MET A N 1
ATOM 764 C CA . MET A 1 95 ? 13.447 -14.061 14.621 1.00 44.00 95 MET A CA 1
ATOM 765 C C . MET A 1 95 ? 12.374 -14.137 13.526 1.00 44.00 95 MET A C 1
ATOM 767 O O . MET A 1 95 ? 11.921 -15.199 13.109 1.00 44.00 95 MET A O 1
ATOM 771 N N . ARG A 1 96 ? 12.004 -13.000 12.960 1.00 42.16 96 ARG A N 1
ATOM 772 C CA . ARG A 1 96 ? 11.624 -12.942 11.564 1.00 42.16 96 ARG A CA 1
ATOM 773 C C . ARG A 1 96 ? 12.927 -12.690 10.856 1.00 42.16 96 ARG A C 1
ATOM 775 O O . ARG A 1 96 ? 13.542 -11.657 11.107 1.00 42.16 96 ARG A O 1
ATOM 782 N N . LEU A 1 97 ? 13.342 -13.618 9.995 1.00 44.09 97 LEU A N 1
ATOM 783 C CA . LEU A 1 97 ? 14.300 -13.313 8.944 1.00 44.09 97 LEU A CA 1
ATOM 784 C C . LEU A 1 97 ? 13.769 -12.066 8.231 1.00 44.09 97 LEU A C 1
ATOM 786 O O . LEU A 1 97 ? 12.921 -12.150 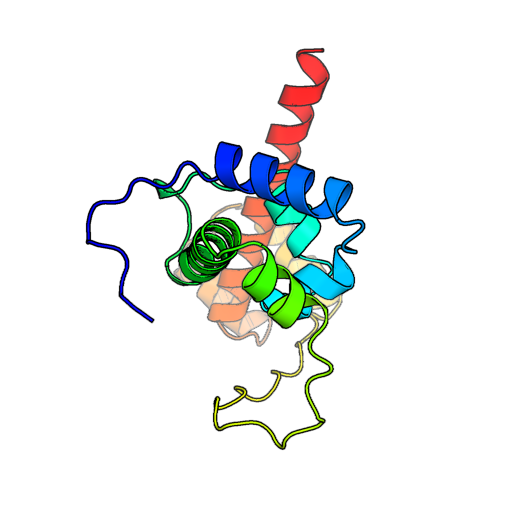7.339 1.00 44.09 97 LEU A O 1
ATOM 790 N N . SER A 1 98 ? 14.207 -10.885 8.668 1.00 45.06 98 SER A N 1
ATOM 791 C CA . SER A 1 98 ? 14.087 -9.670 7.898 1.00 45.06 98 SER A CA 1
ATOM 792 C C . SER A 1 98 ? 14.929 -9.967 6.684 1.00 45.06 98 SER A C 1
ATOM 794 O O . SER A 1 98 ? 16.150 -9.828 6.736 1.00 45.06 98 SER A O 1
ATOM 796 N N . LYS A 1 99 ? 14.283 -10.474 5.624 1.00 49.19 99 LYS A N 1
ATOM 797 C CA . LYS A 1 99 ? 14.898 -10.572 4.307 1.00 49.19 99 LYS A CA 1
ATOM 798 C C . LYS A 1 99 ? 15.635 -9.247 4.134 1.00 49.19 99 LYS A C 1
ATOM 800 O O . LYS A 1 99 ? 14.974 -8.211 4.298 1.00 49.19 99 LYS A O 1
ATOM 805 N N . PRO A 1 100 ? 16.967 -9.269 3.947 1.00 42.44 100 PRO A N 1
ATOM 806 C CA . PRO A 1 100 ? 17.770 -8.060 3.950 1.00 42.44 100 PRO A CA 1
ATOM 807 C C . PRO A 1 100 ? 17.069 -7.064 3.047 1.00 42.44 100 PRO A C 1
ATOM 809 O O . PRO A 1 100 ? 16.626 -7.434 1.954 1.00 42.44 100 PRO A O 1
ATOM 812 N N . LYS A 1 101 ? 16.836 -5.858 3.574 1.00 50.50 101 LYS A N 1
ATOM 813 C CA . LYS A 1 101 ? 16.074 -4.807 2.903 1.00 50.50 101 LYS A CA 1
ATOM 814 C C . LYS A 1 101 ? 16.769 -4.575 1.566 1.00 50.50 101 LYS A C 1
ATOM 816 O O . LYS A 1 101 ? 17.813 -3.930 1.529 1.00 50.50 101 LYS A O 1
ATOM 821 N N . ARG A 1 102 ? 16.264 -5.220 0.505 1.00 55.91 102 ARG A N 1
ATOM 822 C CA . ARG A 1 102 ? 16.969 -5.299 -0.776 1.00 55.91 102 ARG A CA 1
ATOM 823 C C . ARG A 1 102 ? 17.191 -3.864 -1.213 1.00 55.91 102 ARG A C 1
ATOM 825 O O . ARG A 1 102 ? 16.218 -3.111 -1.324 1.00 55.91 102 ARG A O 1
ATOM 832 N N . ARG A 1 103 ? 18.462 -3.475 -1.365 1.00 56.28 103 ARG A N 1
ATOM 833 C CA . ARG A 1 103 ? 18.829 -2.166 -1.903 1.00 56.28 103 ARG A CA 1
ATOM 834 C C . ARG A 1 103 ? 17.994 -1.978 -3.160 1.00 56.28 103 ARG A C 1
ATOM 836 O O . ARG A 1 103 ? 18.024 -2.814 -4.058 1.00 56.28 103 ARG A O 1
ATOM 843 N N . THR A 1 104 ? 17.135 -0.965 -3.142 1.00 62.09 104 THR A N 1
ATOM 844 C CA . THR A 1 104 ? 16.235 -0.719 -4.262 1.00 62.09 104 THR A CA 1
ATOM 845 C C . THR A 1 104 ? 17.099 -0.258 -5.420 1.00 62.09 104 THR A C 1
ATOM 847 O O . THR A 1 104 ? 17.695 0.814 -5.358 1.00 62.09 104 THR A O 1
ATOM 850 N N . MET A 1 105 ? 17.202 -1.103 -6.435 1.00 74.25 105 MET A N 1
ATOM 851 C CA . MET A 1 105 ? 17.857 -0.771 -7.687 1.00 74.25 105 MET A CA 1
ATOM 852 C C . MET A 1 105 ? 17.020 0.303 -8.393 1.00 74.25 105 MET A C 1
ATOM 854 O O . MET A 1 105 ? 15.790 0.208 -8.443 1.00 74.25 105 MET A O 1
ATOM 858 N N . LYS A 1 106 ? 17.678 1.370 -8.850 1.00 82.75 106 LYS A N 1
ATOM 859 C CA . LYS A 1 106 ? 17.052 2.449 -9.616 1.00 82.75 106 LYS A CA 1
ATOM 860 C C . LYS A 1 106 ? 17.478 2.289 -11.068 1.00 82.75 106 LYS A C 1
ATOM 862 O O . LYS A 1 106 ? 18.667 2.158 -11.330 1.00 82.75 106 LYS A O 1
ATOM 867 N N . PHE A 1 107 ? 16.515 2.337 -11.981 1.00 86.38 107 PHE A N 1
ATOM 868 C CA . PHE A 1 107 ? 16.808 2.401 -13.409 1.00 86.38 107 PHE A CA 1
ATOM 869 C C . PHE A 1 107 ? 17.599 3.668 -13.741 1.00 86.38 107 PHE A C 1
ATOM 871 O O . PHE A 1 107 ? 17.304 4.736 -13.188 1.00 86.38 107 PHE A O 1
ATOM 878 N N . THR A 1 108 ? 18.554 3.553 -14.662 1.00 91.25 108 THR A N 1
ATOM 879 C CA . THR A 1 108 ? 19.194 4.711 -15.300 1.00 91.25 108 THR A CA 1
ATOM 880 C C . THR A 1 108 ? 18.200 5.432 -16.212 1.00 91.25 108 THR A C 1
ATOM 882 O O . THR A 1 108 ? 17.181 4.861 -16.605 1.00 91.25 108 THR A O 1
ATOM 885 N N . GLU A 1 109 ? 18.478 6.686 -16.575 1.00 87.38 109 GLU A N 1
ATOM 886 C CA . GLU A 1 109 ? 17.605 7.423 -17.503 1.00 87.38 109 GLU A CA 1
ATOM 887 C C . GLU A 1 109 ? 17.510 6.745 -18.873 1.00 87.38 109 GLU A C 1
ATOM 889 O O . GLU A 1 109 ? 16.423 6.650 -19.439 1.00 87.38 109 GLU A O 1
ATOM 894 N N . VAL A 1 110 ? 18.612 6.163 -19.356 1.00 89.56 110 VAL A N 1
ATOM 895 C CA . VAL A 1 110 ? 18.630 5.390 -20.607 1.00 89.56 110 VAL A CA 1
ATOM 896 C C . VAL A 1 110 ? 17.727 4.157 -20.502 1.00 89.56 110 VAL A C 1
ATOM 898 O O . VAL A 1 110 ? 16.883 3.940 -21.371 1.00 89.56 110 VAL A O 1
ATOM 901 N N . GLN A 1 111 ? 17.829 3.391 -19.407 1.00 90.69 111 GLN A N 1
ATOM 902 C CA . GLN A 1 111 ? 16.974 2.221 -19.171 1.00 90.69 111 GLN A CA 1
ATOM 903 C C . GLN A 1 111 ? 15.495 2.608 -19.073 1.00 90.69 111 GLN A C 1
ATOM 905 O O . GLN A 1 111 ? 14.648 1.932 -19.650 1.00 90.69 111 GLN A O 1
ATOM 910 N N . LYS A 1 112 ? 15.163 3.706 -18.379 1.00 91.94 112 LYS A N 1
ATOM 911 C CA . LYS A 1 112 ? 13.776 4.190 -18.283 1.00 91.94 112 LYS A CA 1
ATOM 912 C C . LYS A 1 112 ? 13.223 4.609 -19.636 1.00 91.94 112 LYS A C 1
ATOM 914 O O . LYS A 1 112 ? 12.095 4.244 -19.945 1.00 91.94 112 LYS A O 1
ATOM 919 N N . LYS A 1 113 ? 13.996 5.361 -20.427 1.00 89.94 113 LYS A N 1
ATOM 920 C CA . LYS A 1 113 ? 13.565 5.831 -21.748 1.00 89.94 113 LYS A CA 1
ATOM 921 C C . LYS A 1 113 ? 13.278 4.653 -22.679 1.00 89.94 113 LYS A C 1
ATOM 923 O O . LYS A 1 113 ? 12.219 4.628 -23.295 1.00 89.94 113 LYS A O 1
ATOM 928 N N . ALA A 1 114 ? 14.161 3.655 -22.708 1.00 89.62 114 ALA A N 1
ATOM 929 C CA . ALA A 1 114 ? 13.956 2.438 -23.490 1.00 89.62 114 ALA A CA 1
ATOM 930 C C . ALA A 1 114 ? 12.719 1.647 -23.025 1.00 89.62 114 ALA A C 1
ATOM 932 O O . ALA A 1 114 ? 11.887 1.263 -23.841 1.00 89.62 114 ALA A O 1
ATOM 933 N N . LEU A 1 115 ? 12.557 1.450 -21.712 1.00 91.69 115 LEU A N 1
ATOM 934 C CA . LEU A 1 115 ? 11.403 0.738 -21.155 1.00 91.69 115 LEU A CA 1
ATOM 935 C C . LEU A 1 115 ? 10.069 1.458 -21.419 1.00 91.69 115 LEU A C 1
ATOM 937 O O . LEU A 1 115 ? 9.078 0.794 -21.717 1.00 91.69 115 LEU A O 1
ATOM 941 N N . ASN A 1 116 ? 10.046 2.793 -21.332 1.00 90.94 116 ASN A N 1
ATOM 942 C CA . ASN A 1 116 ? 8.869 3.604 -21.657 1.00 90.94 116 ASN A CA 1
ATOM 943 C C . ASN A 1 116 ? 8.518 3.487 -23.148 1.00 90.94 116 ASN A C 1
ATOM 945 O O . ASN A 1 116 ? 7.374 3.185 -23.464 1.00 90.94 116 ASN A O 1
ATOM 949 N N . ALA A 1 117 ? 9.498 3.649 -24.046 1.00 89.31 117 ALA A N 1
ATOM 950 C CA . ALA A 1 117 ? 9.274 3.570 -25.491 1.00 89.31 117 ALA A CA 1
ATOM 951 C C . ALA A 1 117 ? 8.696 2.209 -25.910 1.00 89.31 117 ALA A C 1
ATOM 953 O O . ALA A 1 117 ? 7.784 2.130 -26.724 1.00 89.31 117 ALA A O 1
ATOM 954 N N . ILE A 1 118 ? 9.172 1.118 -25.304 1.00 89.56 118 ILE A N 1
ATOM 955 C CA . ILE A 1 118 ? 8.631 -0.217 -25.585 1.00 89.56 118 ILE A CA 1
ATOM 956 C C . ILE A 1 118 ? 7.223 -0.389 -25.009 1.00 89.56 118 ILE A C 1
ATOM 958 O O . ILE A 1 118 ? 6.390 -1.055 -25.624 1.00 89.56 118 ILE A O 1
ATOM 962 N N . PHE A 1 119 ? 6.939 0.204 -23.845 1.00 90.12 119 PHE A N 1
ATOM 963 C CA . PHE A 1 119 ? 5.600 0.166 -23.260 1.00 90.12 119 PHE A CA 1
ATOM 964 C C . PHE A 1 119 ? 4.567 0.913 -24.110 1.00 90.12 119 PHE A C 1
ATOM 966 O O . PHE A 1 119 ? 3.428 0.465 -24.183 1.00 90.12 119 PHE A O 1
ATOM 973 N N . GLU A 1 120 ? 4.961 2.014 -24.756 1.00 85.81 120 GLU A N 1
ATOM 974 C CA . GLU A 1 120 ? 4.104 2.766 -25.685 1.00 85.81 120 GLU A CA 1
ATOM 975 C C . GLU A 1 120 ? 3.707 1.927 -26.905 1.00 85.81 120 GLU A C 1
ATOM 977 O O . GLU A 1 120 ? 2.570 2.009 -27.361 1.00 85.81 120 GLU A O 1
ATOM 982 N N . VAL A 1 121 ? 4.615 1.081 -27.404 1.00 86.31 121 VAL A N 1
ATOM 983 C CA . VAL A 1 121 ? 4.341 0.192 -28.545 1.00 86.31 121 VAL A CA 1
ATOM 984 C C . VAL A 1 121 ? 3.590 -1.069 -28.108 1.00 86.31 121 VAL A C 1
ATOM 986 O O . VAL A 1 121 ? 2.699 -1.542 -28.809 1.00 86.31 121 VAL A O 1
ATOM 989 N N . THR A 1 122 ? 3.942 -1.640 -26.951 1.00 83.94 122 THR A N 1
ATOM 990 C CA . THR A 1 122 ? 3.340 -2.878 -26.438 1.00 83.94 122 THR A CA 1
ATOM 991 C C . THR A 1 122 ? 3.150 -2.835 -24.919 1.00 83.94 122 THR A C 1
ATOM 993 O O . THR A 1 122 ? 4.093 -2.960 -24.139 1.00 83.94 122 THR A O 1
ATOM 996 N N . GLU A 1 123 ? 1.900 -2.761 -24.454 1.00 80.94 123 GLU A N 1
ATOM 997 C CA . GLU A 1 123 ? 1.605 -2.780 -23.008 1.00 80.94 123 GLU A CA 1
ATOM 998 C C . GLU A 1 123 ? 1.832 -4.160 -22.350 1.00 80.94 123 GLU A C 1
ATOM 1000 O O . GLU A 1 123 ? 1.951 -4.288 -21.122 1.00 80.94 123 GLU A O 1
ATOM 1005 N N . LYS A 1 124 ? 1.850 -5.220 -23.167 1.00 85.75 124 LYS A N 1
ATOM 1006 C CA . LYS A 1 124 ? 2.047 -6.621 -22.767 1.00 85.75 124 LYS A CA 1
ATOM 1007 C C . LYS A 1 124 ? 3.084 -7.284 -23.683 1.00 85.75 124 LYS A C 1
ATOM 1009 O O . LYS A 1 124 ? 2.708 -8.128 -24.496 1.00 85.75 124 LYS A O 1
ATOM 1014 N N . PRO A 1 125 ? 4.371 -6.914 -23.572 1.00 87.00 125 PRO A N 1
ATOM 1015 C CA . PRO A 1 125 ? 5.399 -7.527 -24.399 1.00 87.00 125 PRO A CA 1
ATOM 1016 C C . PRO A 1 125 ? 5.454 -9.039 -24.116 1.00 87.00 125 PRO A C 1
ATOM 1018 O O . PRO A 1 125 ? 5.367 -9.440 -22.949 1.00 87.00 125 PRO A O 1
ATOM 1021 N N . PRO A 1 126 ? 5.563 -9.902 -25.142 1.00 90.69 126 PRO A N 1
ATOM 1022 C CA . PRO A 1 126 ? 5.669 -11.339 -24.934 1.00 90.69 126 PRO A CA 1
ATOM 1023 C C . PRO A 1 126 ? 6.978 -11.688 -24.212 1.00 90.69 126 PRO A C 1
ATOM 1025 O O . PRO A 1 126 ? 7.904 -10.878 -24.113 1.00 90.69 126 PRO A O 1
ATOM 1028 N N . ARG A 1 127 ? 7.058 -12.916 -23.683 1.00 90.44 127 ARG A N 1
ATOM 1029 C CA . ARG A 1 127 ? 8.211 -13.385 -22.893 1.00 90.44 127 ARG A CA 1
ATOM 1030 C C . ARG A 1 127 ? 9.538 -13.184 -23.627 1.00 90.44 127 ARG A C 1
ATOM 1032 O O . ARG A 1 127 ? 10.499 -12.754 -22.999 1.00 90.44 127 ARG A O 1
ATOM 1039 N N . GLU A 1 128 ? 9.558 -13.454 -24.926 1.00 91.38 128 GLU A N 1
ATOM 1040 C CA . GLU A 1 128 ? 10.728 -13.286 -25.789 1.00 91.38 128 GLU A CA 1
ATOM 1041 C C . GLU A 1 128 ? 11.193 -11.826 -25.835 1.00 91.38 128 GLU A C 1
ATOM 1043 O O . GLU A 1 128 ? 12.335 -11.527 -25.500 1.00 91.38 128 GLU A O 1
ATOM 1048 N N . THR A 1 129 ? 10.281 -10.884 -26.091 1.00 90.50 129 THR A N 1
ATOM 1049 C CA . THR A 1 129 ? 10.583 -9.446 -26.051 1.00 90.50 129 THR A CA 1
ATOM 1050 C C . THR A 1 129 ? 11.083 -9.014 -24.672 1.00 90.50 129 THR A C 1
ATOM 1052 O O . THR A 1 129 ? 12.048 -8.262 -24.566 1.00 90.50 129 THR A O 1
ATOM 1055 N N . MET A 1 130 ? 10.488 -9.519 -23.587 1.00 91.56 130 MET A N 1
ATOM 1056 C CA . MET A 1 130 ? 10.974 -9.233 -22.233 1.00 91.56 130 MET A CA 1
ATOM 1057 C C . MET A 1 130 ? 12.383 -9.795 -21.971 1.00 91.56 130 MET A C 1
ATOM 1059 O O . MET A 1 130 ? 13.143 -9.160 -21.239 1.00 91.56 130 MET A O 1
ATOM 1063 N N . GLN A 1 131 ? 12.746 -10.946 -22.552 1.00 92.69 131 GLN A N 1
ATOM 1064 C CA . GLN A 1 131 ? 14.107 -11.495 -22.485 1.00 92.69 131 GLN A CA 1
ATOM 1065 C C . GLN A 1 131 ? 15.092 -10.618 -23.257 1.00 92.69 131 GLN A C 1
ATOM 1067 O O . GLN A 1 131 ? 16.101 -10.218 -22.680 1.00 92.69 131 GLN A O 1
ATOM 1072 N N . MET A 1 132 ? 14.751 -10.210 -24.482 1.00 90.88 132 MET A N 1
ATOM 1073 C CA . MET A 1 132 ? 15.588 -9.296 -25.267 1.00 90.88 132 MET A CA 1
ATOM 1074 C C . MET A 1 132 ? 15.859 -7.996 -24.501 1.00 90.88 132 MET A C 1
ATOM 1076 O O . MET A 1 132 ? 17.004 -7.573 -24.377 1.00 90.88 132 MET A O 1
ATOM 1080 N N . ILE A 1 133 ? 14.831 -7.385 -23.905 1.00 90.94 133 ILE A N 1
ATOM 1081 C CA . ILE A 1 133 ? 14.980 -6.161 -23.098 1.00 90.94 133 ILE A CA 1
ATOM 1082 C C . ILE A 1 133 ? 15.890 -6.393 -21.894 1.00 90.94 133 ILE A C 1
ATOM 1084 O O . ILE A 1 133 ? 16.702 -5.535 -21.553 1.00 90.94 133 ILE A O 1
ATOM 1088 N N . SER A 1 134 ? 15.740 -7.544 -21.237 1.00 93.31 134 SER A N 1
ATOM 1089 C CA . SER A 1 134 ? 16.568 -7.950 -20.103 1.00 93.31 134 SER A CA 1
ATOM 1090 C C . SER A 1 134 ? 18.050 -7.944 -20.474 1.00 93.31 134 SER A C 1
ATOM 1092 O O . SER A 1 134 ? 18.853 -7.357 -19.752 1.00 93.31 134 SER A O 1
ATOM 1094 N N . GLU A 1 135 ? 18.390 -8.550 -21.611 1.00 92.56 135 GLU A N 1
ATOM 1095 C CA . GLU A 1 135 ? 19.759 -8.657 -22.119 1.00 92.56 135 GLU A CA 1
ATOM 1096 C C . GLU A 1 135 ? 20.310 -7.290 -22.539 1.00 92.56 135 GLU A C 1
ATOM 1098 O O . GLU A 1 135 ? 21.368 -6.878 -22.063 1.00 92.56 135 GLU A O 1
ATOM 1103 N N . HIS A 1 136 ? 19.555 -6.534 -23.342 1.00 90.19 136 HIS A N 1
ATOM 1104 C CA . HIS A 1 136 ? 19.997 -5.244 -23.882 1.00 90.19 136 HIS A CA 1
ATOM 1105 C C . HIS A 1 136 ? 20.156 -4.167 -22.803 1.00 90.19 136 HIS A C 1
ATOM 1107 O O . HIS A 1 136 ? 21.049 -3.327 -22.883 1.00 90.19 136 HIS A O 1
ATOM 1113 N N . LEU A 1 137 ? 19.296 -4.176 -21.781 1.00 91.81 137 LEU A N 1
ATOM 1114 C CA . LEU A 1 137 ? 19.350 -3.205 -20.686 1.00 91.81 137 LEU A CA 1
ATOM 1115 C C . LEU A 1 137 ? 20.187 -3.685 -19.495 1.00 91.81 137 LEU A C 1
ATOM 1117 O O . LEU A 1 137 ? 20.299 -2.942 -18.515 1.00 91.81 137 LEU A O 1
ATOM 1121 N N . GLN A 1 138 ? 20.754 -4.897 -19.569 1.00 90.25 138 GLN A N 1
ATOM 1122 C CA . GLN A 1 138 ? 21.471 -5.566 -18.477 1.00 90.25 138 GLN A CA 1
ATOM 1123 C C . GLN A 1 138 ? 20.658 -5.578 -17.171 1.00 90.25 138 GLN A C 1
ATOM 1125 O O . GLN A 1 138 ? 21.137 -5.252 -16.082 1.00 90.25 138 GLN A O 1
ATOM 1130 N N . LEU A 1 139 ? 19.377 -5.920 -17.290 1.00 90.75 139 LEU A N 1
ATOM 1131 C CA . LEU A 1 139 ? 18.433 -6.030 -16.182 1.00 90.75 139 LEU A CA 1
ATOM 1132 C C . LEU A 1 139 ? 18.099 -7.498 -15.934 1.00 90.75 139 LEU A C 1
ATOM 1134 O O . LEU A 1 139 ? 18.152 -8.317 -16.841 1.00 90.75 139 LEU A O 1
ATOM 1138 N N . GLU A 1 140 ? 17.685 -7.844 -14.715 1.00 91.12 140 GLU A N 1
ATOM 1139 C CA . GLU A 1 140 ? 17.086 -9.158 -14.455 1.00 91.12 140 GLU A CA 1
ATOM 1140 C C . GLU A 1 140 ? 15.704 -9.235 -15.127 1.00 91.12 140 GLU A C 1
ATOM 1142 O O . GLU A 1 140 ? 14.902 -8.305 -14.995 1.00 91.12 140 GLU A O 1
ATOM 1147 N N . PHE A 1 141 ? 15.366 -10.369 -15.747 1.00 90.44 141 PHE A N 1
ATOM 1148 C CA . PHE A 1 141 ? 14.071 -10.577 -16.410 1.00 90.44 141 PHE A CA 1
ATOM 1149 C C . PHE A 1 141 ? 12.889 -10.242 -15.489 1.00 90.44 141 PHE A C 1
ATOM 1151 O O . PHE A 1 141 ? 11.928 -9.573 -15.869 1.00 90.44 141 PHE A O 1
ATOM 1158 N N . LYS A 1 142 ? 12.991 -10.634 -14.214 1.00 89.19 142 LYS A N 1
ATOM 1159 C CA . LYS A 1 142 ? 11.987 -10.333 -13.188 1.00 89.19 142 LYS A CA 1
ATOM 1160 C C . LYS A 1 142 ? 11.800 -8.832 -12.963 1.00 89.19 142 LYS A C 1
ATOM 1162 O O . LYS A 1 142 ? 10.698 -8.393 -12.635 1.00 89.19 142 LYS A O 1
ATOM 1167 N N . THR A 1 143 ? 12.855 -8.039 -13.114 1.00 90.00 143 THR A N 1
ATOM 1168 C CA . THR A 1 143 ? 12.809 -6.577 -12.993 1.00 90.00 143 THR A CA 1
ATOM 1169 C C . THR A 1 143 ? 12.044 -5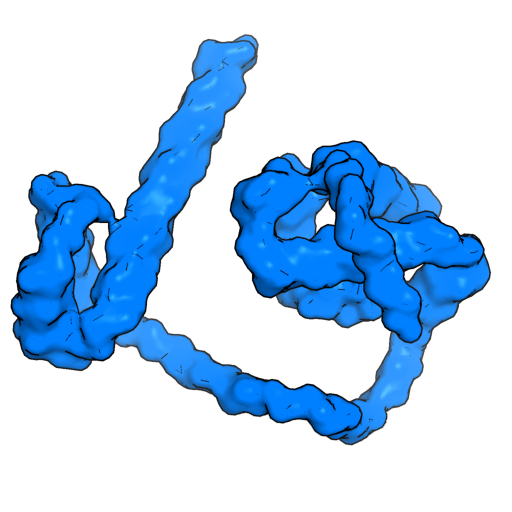.962 -14.162 1.00 90.00 143 THR A C 1
ATOM 1171 O O . THR A 1 143 ? 11.166 -5.131 -13.926 1.00 90.00 143 THR A O 1
ATOM 1174 N N . VAL A 1 144 ? 12.298 -6.437 -15.385 1.00 89.75 144 VAL A N 1
ATOM 1175 C CA . VAL A 1 144 ? 11.579 -6.036 -16.606 1.00 89.75 144 VAL A CA 1
ATOM 1176 C C . VAL A 1 144 ? 10.093 -6.410 -16.512 1.00 89.75 144 VAL A C 1
ATOM 1178 O O . VAL A 1 144 ? 9.223 -5.551 -16.651 1.00 89.75 144 VAL A O 1
ATOM 1181 N N . LEU A 1 145 ? 9.783 -7.654 -16.135 1.00 92.06 145 LEU A N 1
ATOM 1182 C CA . LEU A 1 145 ? 8.410 -8.122 -15.915 1.00 92.06 145 LEU A CA 1
ATOM 1183 C C . LEU A 1 145 ? 7.666 -7.269 -14.872 1.00 92.06 145 LEU A C 1
ATOM 1185 O O . LEU A 1 145 ? 6.525 -6.850 -15.079 1.00 92.06 145 LEU A O 1
ATOM 1189 N N . ASN A 1 146 ? 8.311 -6.988 -13.736 1.00 90.62 146 ASN A N 1
ATOM 1190 C CA . ASN A 1 146 ? 7.724 -6.166 -12.678 1.00 90.62 146 ASN A CA 1
ATOM 1191 C C . ASN A 1 146 ? 7.489 -4.722 -13.122 1.00 90.62 146 ASN A C 1
ATOM 1193 O O . ASN A 1 146 ? 6.507 -4.118 -12.689 1.00 90.62 146 ASN A O 1
ATOM 1197 N N . TYR A 1 147 ? 8.381 -4.163 -13.941 1.00 91.44 147 TYR A N 1
ATOM 1198 C CA . TYR A 1 147 ? 8.224 -2.823 -14.489 1.00 91.44 147 TYR A CA 1
ATOM 1199 C C . TYR A 1 147 ? 6.949 -2.734 -15.338 1.00 91.44 147 TYR A C 1
ATOM 1201 O O . TYR A 1 147 ? 6.073 -1.926 -15.024 1.00 91.44 147 TYR A O 1
ATOM 1209 N N . PHE A 1 148 ? 6.781 -3.634 -16.311 1.00 91.94 148 PHE A N 1
ATOM 1210 C CA . PHE A 1 148 ? 5.604 -3.649 -17.182 1.00 91.94 148 PHE A CA 1
ATOM 1211 C C . PHE A 1 148 ? 4.305 -3.918 -16.413 1.00 91.94 148 PHE A C 1
ATOM 1213 O O . PHE A 1 148 ? 3.304 -3.231 -16.616 1.00 91.94 148 PHE A O 1
ATOM 1220 N N . ASN A 1 149 ? 4.327 -4.841 -15.446 1.00 88.81 149 ASN A N 1
ATOM 1221 C CA . ASN A 1 149 ? 3.174 -5.096 -14.578 1.00 88.81 149 ASN A CA 1
ATOM 1222 C C . ASN A 1 149 ? 2.769 -3.860 -13.759 1.00 88.81 149 ASN A C 1
ATOM 1224 O O . ASN A 1 149 ? 1.581 -3.558 -13.645 1.00 88.81 149 ASN A O 1
ATOM 1228 N N . ARG A 1 150 ? 3.741 -3.131 -13.194 1.00 87.00 150 ARG A N 1
ATOM 1229 C CA . ARG A 1 150 ? 3.474 -1.903 -12.429 1.00 87.00 150 ARG A CA 1
ATOM 1230 C C . ARG A 1 150 ? 2.947 -0.783 -13.314 1.00 87.00 150 ARG A C 1
ATOM 1232 O O . ARG A 1 150 ? 2.043 -0.071 -12.884 1.00 87.00 150 ARG A O 1
ATOM 1239 N N . ASN A 1 151 ? 3.504 -0.620 -14.511 1.00 88.62 151 ASN A N 1
ATOM 1240 C CA . ASN A 1 151 ? 3.085 0.443 -15.415 1.00 88.62 151 ASN A CA 1
ATOM 1241 C C . ASN A 1 151 ? 1.666 0.203 -15.943 1.00 88.62 151 ASN A C 1
ATOM 1243 O O . ASN A 1 151 ? 0.837 1.106 -15.887 1.00 88.62 151 ASN A O 1
ATOM 1247 N N . ARG A 1 152 ? 1.340 -1.045 -16.299 1.00 88.31 152 ARG A N 1
ATOM 1248 C CA . ARG A 1 152 ? -0.023 -1.447 -16.670 1.00 88.31 152 ARG A CA 1
ATOM 1249 C C . ARG A 1 152 ? -1.028 -1.220 -15.540 1.00 88.31 152 ARG A C 1
ATOM 1251 O O . ARG A 1 152 ? -2.089 -0.652 -15.768 1.00 88.31 152 ARG A O 1
ATOM 1258 N N . GLN A 1 153 ? -0.691 -1.615 -14.307 1.00 80.31 153 GLN A N 1
ATOM 1259 C CA . GLN A 1 153 ? -1.573 -1.365 -13.161 1.00 80.31 153 GLN A CA 1
ATOM 1260 C C . GLN A 1 153 ? -1.811 0.135 -12.945 1.00 80.31 153 GLN A C 1
ATOM 1262 O O . GLN A 1 153 ? -2.927 0.534 -12.631 1.00 80.31 153 GLN A O 1
ATOM 1267 N N . ARG A 1 154 ? -0.782 0.970 -13.134 1.00 84.12 154 ARG A N 1
ATOM 1268 C CA . ARG A 1 154 ? -0.913 2.425 -13.019 1.00 84.12 154 ARG A CA 1
ATOM 1269 C C . ARG A 1 154 ? -1.879 2.993 -14.064 1.00 84.12 154 ARG A C 1
ATOM 1271 O O . ARG A 1 154 ? -2.678 3.843 -13.697 1.00 84.12 154 ARG A O 1
ATOM 1278 N N . GLN A 1 155 ? -1.836 2.513 -15.308 1.00 84.00 155 GLN A N 1
ATOM 1279 C CA . GLN A 1 155 ? -2.776 2.948 -16.350 1.00 84.00 155 GLN A CA 1
ATOM 1280 C C . GLN A 1 155 ? -4.226 2.584 -16.007 1.00 84.00 155 GLN A C 1
ATOM 1282 O O . GLN A 1 155 ? -5.106 3.440 -16.053 1.00 84.00 155 GLN A O 1
ATOM 1287 N N . LEU A 1 156 ? -4.469 1.354 -15.545 1.00 82.38 156 LEU A N 1
ATOM 1288 C CA . LEU A 1 156 ? -5.800 0.934 -15.086 1.00 82.38 156 LEU A CA 1
ATOM 1289 C C . LEU A 1 156 ? -6.298 1.771 -13.899 1.00 82.38 156 LEU A C 1
ATOM 1291 O O . LEU A 1 156 ? -7.472 2.130 -13.832 1.00 82.38 156 LEU A O 1
ATOM 1295 N N . ASP A 1 157 ? -5.410 2.091 -12.955 1.00 78.44 157 ASP A N 1
ATOM 1296 C CA . ASP A 1 157 ? -5.739 2.933 -11.803 1.00 78.44 157 ASP A CA 1
ATOM 1297 C C . ASP A 1 157 ? -6.096 4.375 -12.230 1.00 78.44 157 ASP A C 1
ATOM 1299 O O . ASP A 1 157 ? -6.923 5.002 -11.566 1.00 78.44 157 ASP A O 1
ATOM 1303 N N . LEU A 1 158 ? -5.495 4.903 -13.307 1.00 83.00 158 LEU A N 1
ATOM 1304 C CA . LEU A 1 158 ? -5.809 6.225 -13.872 1.00 83.00 158 LEU A CA 1
ATOM 1305 C C . LEU A 1 158 ? -7.166 6.230 -14.586 1.00 83.00 158 LEU A C 1
ATOM 1307 O O . LEU A 1 158 ? -7.992 7.091 -14.294 1.00 83.00 158 LEU A O 1
ATOM 1311 N N . GLN A 1 159 ? -7.437 5.233 -15.431 1.00 80.94 159 GLN A N 1
ATOM 1312 C CA . GLN A 1 159 ? -8.733 5.091 -16.111 1.00 80.94 159 GLN A CA 1
ATOM 1313 C C . GLN A 1 159 ? -9.891 4.977 -15.109 1.00 80.94 159 GLN A C 1
ATOM 1315 O O . GLN A 1 159 ? -10.917 5.638 -15.246 1.00 80.94 159 GLN A O 1
ATOM 1320 N N . ARG A 1 160 ? -9.712 4.196 -14.033 1.00 76.69 160 ARG A N 1
ATOM 1321 C CA . ARG A 1 160 ? -10.714 4.069 -12.959 1.00 76.69 160 ARG A CA 1
ATOM 1322 C C . ARG A 1 160 ? -11.023 5.391 -12.259 1.00 76.69 160 ARG A C 1
ATOM 1324 O O . ARG A 1 160 ? -12.145 5.570 -11.803 1.00 76.69 160 ARG A O 1
ATOM 1331 N N . GLN A 1 161 ? -10.038 6.280 -12.134 1.00 72.88 161 GLN A N 1
ATOM 1332 C CA . GLN A 1 161 ? -10.234 7.596 -11.524 1.00 72.88 161 GLN A CA 1
ATOM 1333 C C . GLN A 1 161 ? -11.006 8.536 -12.455 1.00 72.88 161 GLN A C 1
ATOM 1335 O O . GLN A 1 161 ? -11.890 9.233 -11.974 1.00 72.88 161 GLN A O 1
ATOM 1340 N N . GLN A 1 162 ? -10.737 8.496 -13.765 1.00 74.44 162 GLN A N 1
ATOM 1341 C CA . GLN A 1 162 ? -11.450 9.303 -14.767 1.00 74.44 162 GLN A CA 1
ATOM 1342 C C . GLN A 1 162 ? -12.943 8.952 -14.839 1.00 74.44 162 GLN A C 1
ATOM 1344 O O . GLN A 1 162 ? -13.793 9.834 -14.754 1.00 74.44 162 GLN A O 1
ATOM 1349 N N . ILE A 1 163 ? -13.271 7.655 -14.855 1.00 72.69 163 ILE A N 1
ATOM 1350 C CA . ILE A 1 163 ? -14.666 7.177 -14.857 1.00 72.69 163 ILE A CA 1
ATOM 1351 C C . ILE A 1 163 ? -15.427 7.633 -13.599 1.00 72.69 163 ILE A C 1
ATOM 1353 O O . ILE A 1 163 ? -16.633 7.866 -13.642 1.00 72.69 163 ILE A O 1
ATOM 1357 N N . GLN A 1 164 ? -14.740 7.750 -12.459 1.00 64.50 164 GLN A N 1
ATOM 1358 C CA . GLN A 1 164 ? -15.352 8.222 -11.213 1.00 64.50 164 GLN A CA 1
ATOM 1359 C C . GLN A 1 164 ? -15.599 9.732 -11.215 1.00 64.50 164 GLN A C 1
ATOM 1361 O O . GLN A 1 164 ? -16.562 10.165 -10.595 1.00 64.50 164 GLN A O 1
ATOM 1366 N N . THR A 1 165 ? -14.759 10.516 -11.894 1.00 63.94 165 THR A N 1
ATOM 1367 C CA . THR A 1 165 ? -14.927 11.973 -12.008 1.00 63.94 165 THR A CA 1
ATOM 1368 C C . THR A 1 165 ? -15.951 12.392 -13.059 1.00 63.94 165 THR A C 1
ATOM 1370 O O . THR A 1 165 ? -16.532 13.453 -12.909 1.00 63.94 165 THR A O 1
ATOM 1373 N N . GLU A 1 166 ? -16.182 11.589 -14.101 1.00 60.25 166 GLU A N 1
ATOM 1374 C CA . GLU A 1 166 ? -17.161 11.897 -15.162 1.00 60.25 166 GLU A CA 1
ATOM 1375 C C . GLU A 1 166 ? -18.609 11.535 -14.792 1.00 60.25 166 GLU A C 1
ATOM 1377 O O . GLU A 1 166 ? -19.543 12.043 -15.400 1.00 60.25 166 GLU A O 1
ATOM 1382 N N . ASN A 1 167 ? -18.808 10.664 -13.798 1.00 56.62 167 ASN A N 1
ATOM 1383 C CA . ASN A 1 167 ? -20.134 10.275 -13.296 1.00 56.62 167 ASN A CA 1
ATOM 1384 C C . ASN A 1 167 ? -20.571 11.075 -12.047 1.00 56.62 167 ASN A C 1
ATOM 1386 O O . ASN A 1 167 ? -21.448 10.621 -11.306 1.00 56.62 167 ASN A O 1
ATOM 1390 N N . GLN A 1 168 ? -19.942 12.223 -11.784 1.00 46.16 168 GLN A N 1
ATOM 1391 C CA . GLN A 1 168 ? -20.346 13.207 -10.771 1.00 46.16 168 GLN A CA 1
ATOM 1392 C C . GLN A 1 168 ? -20.705 14.524 -11.447 1.00 46.16 168 GLN A C 1
ATOM 1394 O O . GLN A 1 168 ? -21.649 15.171 -10.945 1.00 46.16 168 GLN A O 1
#

Secondary structure (DSSP, 8-state):
-PPPPTT----HHHHHHHHHHHHHHTT--HHHHIIIII-S-TTTHHHHHHSPPPGGGS-HHHHHHHHHHHHHHHS-HHHHHHHHH---------S-------------HHHHHHHHHHHHH-SS--HHHHHHHHHHTT--HHHHHHHHHHHHHHHHHHHHHHHHHHT-

InterPro domains:
  IPR001356 Homeodomain [PF00046] (102-155)
  IPR001356 Homeodomain [PS50071] (98-158)
  IPR001356 Homeodomain [SM00389] (99-162)
  IPR003350 CUT domain [PF02376] (7-85)
  IPR003350 CUT domain [PS51042] (1-88)
  IPR003350 CUT domain [SM01109] (2-88)
  IPR009057 Homedomain-like superfamily [SSF46689] (99-163)
  IPR010982 Lambda repressor-like, DNA-binding domain superfamily [G3DSA:1.10.260.40] (11-86)
  IPR010982 Lambda repressor-like, DNA-binding domain superfamily [SSF47413] (2-91)
  IPR051649 CUT Homeobox Domain-Containing Protein [PTHR14057] (2-162)

Radius of gyration: 20.43 Å; chains: 1; bounding box: 42×35×55 Å

Foldseek 3Di:
DDDDPPPDQDAQQVLLVLLVVVCVVVVQDLCLCCVQQLVHHSVVSVVCSVDPDRPVPQDPVRVSSSVSSVVLSPDDPVVNVCSSVDPPDPPDDDDDPPVPPPPDDDQDPVLVVVLVVVCVVPLQDDLVVLVVSCVVSVHDSVVSVVVSVVVVVVVVVVVVVVVVVVVD